Protein AF-A0A701ZF44-F1 (afdb_monomer)

pLDDT: mean 80.01, std 12.75, range [49.19, 95.56]

Secondary structure (DSSP, 8-state):
----PPPP-------EEEEESSSS-EEEEETTEEE---S----------HHHHHHHHHHHHHHHHHHHHHHHHHHHHHHHHHHHHHHHTT-

Radius of gyration: 25.64 Å; Cα contacts (8 Å, |Δi|>4): 35; chains: 1; bounding box: 60×33×74 Å

Sequence (91 aa):
MQRTEGVTARVGLRAISVSSVNRKNWRLRTNGSRCYPVGAGKMQEVRADSETAAAWLSARNDTEQERKGRFARRKRHEREQAKQTALLGMA

Mean predicted aligned error: 16.19 Å

Structure (mmCIF, N/CA/C/O backbone):
data_AF-A0A701ZF44-F1
#
_entry.id   AF-A0A701ZF44-F1
#
loop_
_atom_site.group_PDB
_atom_site.id
_atom_site.type_symbol
_atom_site.label_atom_id
_atom_site.label_alt_id
_atom_site.label_comp_id
_atom_site.label_asym_id
_atom_site.label_entity_id
_atom_site.label_seq_id
_atom_site.pdbx_PDB_ins_code
_atom_site.Cartn_x
_atom_site.Cartn_y
_atom_site.Cartn_z
_atom_site.occupancy
_atom_site.B_iso_or_equiv
_atom_site.auth_seq_id
_atom_site.auth_comp_id
_atom_site.auth_asym_id
_atom_site.auth_atom_id
_atom_site.pdbx_PDB_model_num
ATOM 1 N N . MET A 1 1 ? -7.800 -8.032 45.909 1.00 49.19 1 MET A N 1
ATOM 2 C CA . MET A 1 1 ? -7.621 -8.309 44.467 1.00 49.19 1 MET A CA 1
ATOM 3 C C . MET A 1 1 ? -8.217 -7.156 43.676 1.00 49.19 1 MET A C 1
ATOM 5 O O . MET A 1 1 ? -9.420 -6.950 43.768 1.00 49.19 1 MET A O 1
ATOM 9 N N . GLN A 1 2 ? -7.395 -6.363 42.983 1.00 57.75 2 GLN A N 1
ATOM 10 C CA . GLN A 1 2 ? -7.886 -5.314 42.083 1.00 57.75 2 GLN A CA 1
ATOM 11 C C . GLN A 1 2 ? -8.457 -5.983 40.829 1.00 57.75 2 GLN A C 1
ATOM 13 O O . GLN A 1 2 ? -7.759 -6.747 40.166 1.00 57.75 2 GLN A O 1
ATOM 18 N N . ARG A 1 3 ? -9.738 -5.746 40.540 1.00 60.94 3 ARG A N 1
ATOM 19 C CA . ARG A 1 3 ? -10.349 -6.143 39.269 1.00 60.94 3 ARG A CA 1
ATOM 20 C C . ARG A 1 3 ? -9.901 -5.126 38.227 1.00 60.94 3 ARG A C 1
ATOM 22 O O . ARG A 1 3 ? -10.218 -3.950 38.361 1.00 60.94 3 ARG A O 1
ATOM 29 N N . THR A 1 4 ? -9.145 -5.563 37.230 1.00 69.56 4 THR A N 1
ATOM 30 C CA . THR A 1 4 ? -8.873 -4.757 36.042 1.00 69.56 4 THR A CA 1
ATOM 31 C C . THR A 1 4 ? -10.187 -4.567 35.294 1.00 69.56 4 THR A C 1
ATOM 33 O O . THR A 1 4 ? -10.792 -5.530 34.823 1.00 69.56 4 THR A O 1
ATOM 36 N N . GLU A 1 5 ? -10.670 -3.329 35.233 1.00 72.94 5 GLU A N 1
ATOM 37 C CA . GLU A 1 5 ? -11.798 -2.974 34.378 1.00 72.94 5 GLU A CA 1
ATOM 38 C C . GLU A 1 5 ? -11.411 -3.286 32.927 1.00 72.94 5 GLU A C 1
ATOM 40 O O . GLU A 1 5 ? -10.401 -2.804 32.412 1.00 72.94 5 GLU A O 1
ATOM 45 N N . GLY A 1 6 ? -12.164 -4.179 32.286 1.00 75.94 6 GLY A N 1
ATOM 46 C CA . GLY A 1 6 ? -11.883 -4.591 30.917 1.00 75.94 6 GLY A CA 1
ATOM 47 C C . GLY A 1 6 ? -12.085 -3.426 29.951 1.00 75.94 6 GLY A C 1
ATOM 48 O O . GLY A 1 6 ? -13.162 -2.833 29.896 1.00 75.94 6 GLY A O 1
ATOM 49 N N . VAL A 1 7 ? -11.069 -3.114 29.147 1.00 85.00 7 VAL A N 1
ATOM 50 C CA . VAL A 1 7 ? -11.198 -2.131 28.066 1.00 85.00 7 VAL A CA 1
ATOM 51 C C . VAL A 1 7 ? -12.039 -2.743 26.947 1.00 85.00 7 VAL A C 1
ATOM 53 O O . VAL A 1 7 ? -11.669 -3.761 26.366 1.00 85.00 7 VAL A O 1
ATOM 56 N N . THR A 1 8 ? -13.166 -2.109 26.620 1.00 86.44 8 THR A N 1
ATOM 57 C CA . THR A 1 8 ? -14.014 -2.506 25.486 1.00 86.44 8 THR A CA 1
ATOM 58 C C . THR A 1 8 ? -13.778 -1.551 24.317 1.00 86.44 8 THR A C 1
ATOM 60 O O . THR A 1 8 ? -13.859 -0.336 24.486 1.00 86.44 8 THR A O 1
ATOM 63 N N . ALA A 1 9 ? -13.507 -2.081 23.121 1.00 87.88 9 ALA A N 1
ATOM 64 C CA . ALA A 1 9 ? -13.260 -1.285 21.918 1.00 87.88 9 ALA A CA 1
ATOM 65 C C . ALA A 1 9 ? -14.265 -1.612 20.805 1.00 87.88 9 ALA A C 1
ATOM 67 O O . ALA A 1 9 ? -14.643 -2.766 20.605 1.00 87.88 9 ALA A O 1
ATOM 68 N N . ARG A 1 10 ? -14.670 -0.591 20.038 1.00 92.31 10 ARG A N 1
ATOM 69 C CA . ARG A 1 10 ? -15.437 -0.776 18.797 1.00 92.31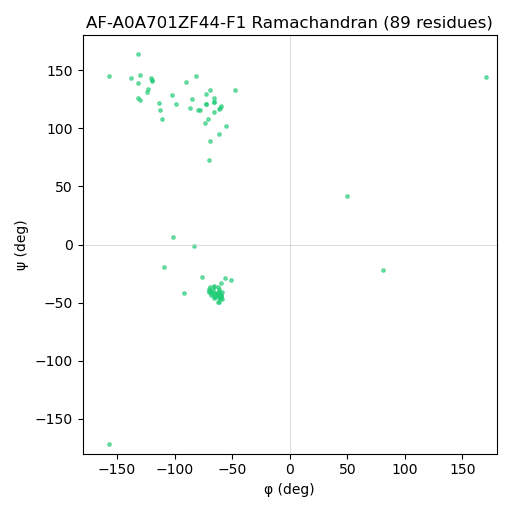 10 ARG A CA 1
ATOM 70 C C . ARG A 1 10 ? -14.464 -0.999 17.643 1.00 92.31 10 ARG A C 1
ATOM 72 O O . ARG A 1 10 ? -13.692 -0.102 17.314 1.00 92.31 10 ARG A O 1
ATOM 79 N N . VAL A 1 11 ? -14.522 -2.171 17.016 1.00 90.94 11 VAL A N 1
ATOM 80 C CA . VAL A 1 11 ? -13.643 -2.542 15.897 1.00 90.94 11 VAL A CA 1
ATOM 81 C C . VAL A 1 11 ? -14.469 -2.686 14.621 1.00 90.94 11 VAL A C 1
ATOM 83 O O . VAL A 1 11 ? -15.401 -3.480 14.564 1.00 90.94 11 VAL A O 1
ATOM 86 N N . GLY A 1 12 ? -14.125 -1.913 13.588 1.00 93.44 12 GLY A N 1
ATOM 87 C CA . GLY A 1 12 ? -14.706 -2.050 12.251 1.00 93.44 12 GLY A CA 1
ATOM 88 C C . GLY A 1 12 ? -13.789 -2.860 11.338 1.00 93.44 12 GLY A C 1
ATOM 89 O O . GLY A 1 12 ? -12.655 -2.449 11.096 1.00 93.44 12 GLY A O 1
ATOM 90 N N . LEU A 1 13 ? -14.277 -3.981 10.805 1.00 94.50 13 LEU A N 1
ATOM 91 C CA . LEU A 1 13 ? -13.506 -4.838 9.902 1.00 94.50 13 LEU A CA 1
ATOM 92 C C . LEU A 1 13 ? -13.497 -4.258 8.483 1.00 94.50 13 LEU A C 1
ATOM 94 O O . LEU A 1 13 ? -14.535 -4.153 7.833 1.00 94.50 13 LEU A O 1
ATOM 98 N N . ARG A 1 14 ? -12.314 -3.871 7.998 1.00 94.69 14 ARG A N 1
ATOM 99 C CA . ARG A 1 14 ? -12.094 -3.430 6.614 1.00 94.69 14 ARG A CA 1
ATOM 100 C C . ARG A 1 14 ? -10.633 -3.6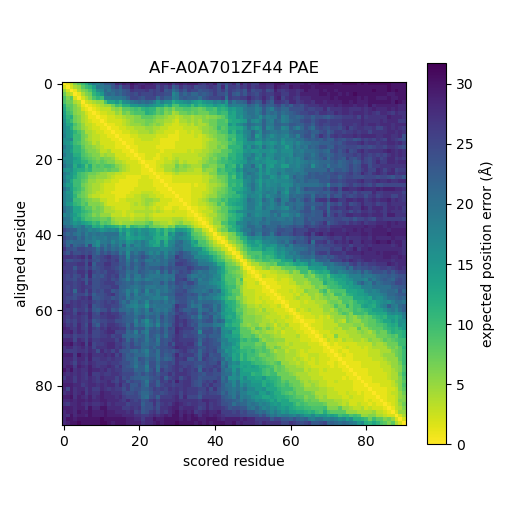03 6.216 1.00 94.69 14 ARG A C 1
ATOM 102 O O . ARG A 1 14 ? -9.742 -3.365 7.026 1.00 94.69 14 ARG A O 1
ATOM 109 N N . ALA A 1 15 ? -10.385 -3.941 4.954 1.00 94.50 15 ALA A N 1
ATOM 110 C CA . ALA A 1 15 ? -9.039 -3.905 4.395 1.00 94.50 15 ALA A CA 1
ATOM 111 C C . ALA A 1 15 ? -8.731 -2.482 3.915 1.00 94.50 15 ALA A C 1
ATOM 113 O O . ALA A 1 15 ? -9.472 -1.920 3.106 1.00 94.50 15 ALA A O 1
ATOM 114 N N . ILE A 1 16 ? -7.637 -1.894 4.393 1.00 94.88 16 ILE A N 1
ATOM 115 C CA . ILE A 1 16 ? -7.167 -0.573 3.964 1.00 94.88 16 ILE A CA 1
ATOM 116 C C . ILE A 1 16 ? -5.742 -0.732 3.464 1.00 94.88 16 ILE A C 1
ATOM 118 O O . ILE A 1 16 ? -4.910 -1.317 4.152 1.00 94.88 16 ILE A O 1
ATOM 122 N N . SER A 1 17 ? -5.446 -0.196 2.284 1.00 94.00 17 SER A N 1
ATOM 123 C CA . SER A 1 17 ? -4.074 -0.145 1.790 1.00 94.00 17 SER A CA 1
ATOM 124 C C . SER A 1 17 ? -3.753 1.194 1.147 1.00 94.00 17 SER A C 1
ATOM 126 O O . SER A 1 17 ? -4.586 1.823 0.491 1.00 94.00 17 SER A O 1
ATOM 128 N N . VAL A 1 18 ? -2.514 1.632 1.353 1.00 93.81 18 VAL A N 1
ATOM 129 C CA . VAL A 1 18 ? -1.944 2.840 0.759 1.00 93.81 18 VAL A CA 1
ATOM 130 C C . VAL A 1 18 ? -0.692 2.432 0.003 1.00 93.81 18 VAL A C 1
ATOM 132 O O . VAL A 1 18 ? 0.130 1.674 0.507 1.00 93.81 18 VAL A O 1
ATOM 135 N N . SER A 1 19 ? -0.550 2.925 -1.222 1.00 91.00 19 SER A N 1
ATOM 136 C CA . SER A 1 19 ? 0.624 2.668 -2.060 1.00 91.00 19 SER A CA 1
ATOM 137 C C . SER A 1 19 ? 1.141 3.972 -2.651 1.00 91.00 19 SER A C 1
ATOM 139 O O . SER A 1 19 ? 0.353 4.818 -3.079 1.00 91.00 19 SER A O 1
ATOM 141 N N . SER A 1 20 ? 2.463 4.145 -2.681 1.00 92.50 20 SER A N 1
ATOM 142 C CA . SER A 1 20 ? 3.077 5.219 -3.463 1.00 92.50 20 SER A CA 1
ATOM 143 C C . SER A 1 20 ? 2.979 4.857 -4.940 1.00 92.50 20 SER A C 1
ATOM 145 O O . SER A 1 20 ? 3.328 3.751 -5.343 1.00 92.50 20 SER A O 1
ATOM 147 N N . VAL A 1 21 ? 2.476 5.791 -5.742 1.00 91.38 21 VAL A N 1
ATOM 148 C CA . VAL A 1 21 ? 2.463 5.669 -7.203 1.00 91.38 21 VAL A CA 1
ATOM 149 C C . VAL A 1 21 ? 3.729 6.307 -7.770 1.00 91.38 21 VAL A C 1
ATOM 151 O O . VAL A 1 21 ? 4.348 5.766 -8.679 1.00 91.38 21 VAL A O 1
ATOM 154 N N . ASN A 1 22 ? 4.126 7.460 -7.226 1.00 93.25 22 ASN A N 1
ATOM 155 C CA . ASN A 1 22 ? 5.394 8.125 -7.510 1.00 93.25 22 ASN A CA 1
ATOM 156 C C . ASN A 1 22 ? 5.769 9.064 -6.341 1.00 93.25 22 ASN A C 1
ATOM 158 O O . ASN A 1 22 ? 5.100 9.081 -5.309 1.00 93.25 22 ASN A O 1
ATOM 162 N N . ARG A 1 23 ? 6.819 9.883 -6.510 1.00 86.19 23 ARG A N 1
ATOM 163 C CA . ARG A 1 23 ? 7.303 10.817 -5.471 1.00 86.19 23 ARG A CA 1
ATOM 164 C C . ARG A 1 23 ? 6.250 11.802 -4.947 1.00 86.19 23 ARG A C 1
ATOM 166 O O . ARG A 1 23 ? 6.378 12.245 -3.814 1.00 86.19 23 ARG A O 1
ATOM 173 N N . LYS A 1 24 ? 5.265 12.175 -5.766 1.00 90.56 24 LYS A N 1
ATOM 174 C CA . LYS A 1 24 ? 4.233 13.174 -5.441 1.00 90.56 24 LYS A CA 1
ATOM 175 C C . LYS A 1 24 ? 2.846 12.560 -5.237 1.00 90.56 24 LYS A C 1
ATOM 177 O O . LYS A 1 24 ? 1.996 13.180 -4.614 1.00 90.56 24 LYS A O 1
ATOM 182 N N . ASN A 1 25 ? 2.624 11.348 -5.744 1.00 88.19 25 ASN A N 1
ATOM 183 C CA . ASN A 1 25 ? 1.309 10.727 -5.815 1.00 88.19 25 ASN A CA 1
ATOM 184 C C . ASN A 1 25 ? 1.255 9.419 -5.031 1.00 88.19 25 ASN A C 1
ATOM 186 O O . ASN A 1 25 ? 2.150 8.572 -5.100 1.00 88.19 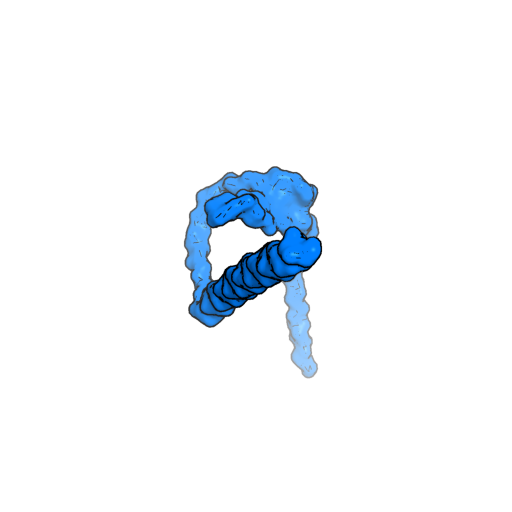25 ASN A O 1
ATOM 190 N N . TRP A 1 26 ? 0.125 9.214 -4.372 1.00 93.25 26 TRP A N 1
ATOM 191 C CA . TRP A 1 26 ? -0.210 8.001 -3.644 1.00 93.25 26 TRP A CA 1
ATOM 192 C C . TRP A 1 26 ? -1.621 7.538 -4.024 1.00 93.25 26 TRP A C 1
ATOM 194 O O . TRP A 1 26 ? -2.392 8.265 -4.653 1.00 93.25 26 TRP A O 1
ATOM 204 N N . ARG A 1 27 ? -1.946 6.287 -3.697 1.00 94.06 27 ARG A N 1
ATOM 205 C CA . ARG A 1 27 ? -3.24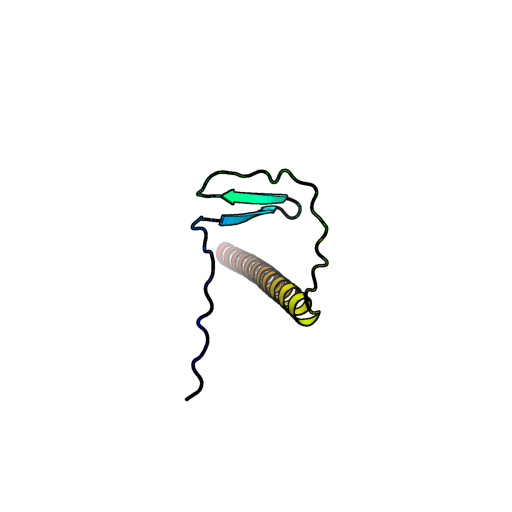3 5.666 -3.977 1.00 94.06 27 ARG A CA 1
ATOM 206 C C . ARG A 1 27 ? -3.775 4.988 -2.722 1.00 94.06 27 ARG A C 1
ATOM 208 O O . ARG A 1 27 ? -3.098 4.121 -2.171 1.00 94.06 27 ARG A O 1
ATOM 215 N N . LEU A 1 28 ? -5.001 5.347 -2.341 1.00 94.12 28 LEU A N 1
ATOM 216 C CA . LEU A 1 28 ? -5.789 4.677 -1.307 1.00 94.12 28 LEU A CA 1
ATOM 217 C C . LEU A 1 28 ? -6.645 3.570 -1.915 1.00 94.12 28 LEU A C 1
ATOM 219 O O . LEU A 1 28 ? -7.258 3.754 -2.975 1.00 94.12 28 LEU A O 1
ATOM 223 N N . ARG A 1 29 ? -6.741 2.445 -1.213 1.00 95.06 29 ARG A N 1
ATOM 224 C CA . ARG A 1 29 ? -7.747 1.422 -1.470 1.00 95.06 29 ARG A CA 1
ATOM 225 C C . ARG A 1 29 ? -8.466 1.030 -0.188 1.00 95.06 29 ARG A C 1
ATOM 227 O O . ARG A 1 29 ? -7.862 0.963 0.882 1.00 95.06 29 ARG A O 1
ATOM 234 N N . THR A 1 30 ? -9.746 0.720 -0.329 1.00 94.81 30 THR A N 1
ATOM 235 C CA . THR A 1 30 ? -10.592 0.178 0.735 1.00 94.81 30 THR A CA 1
ATOM 236 C C . THR A 1 30 ? -11.299 -1.050 0.186 1.00 94.81 30 THR A C 1
ATOM 238 O O . THR A 1 30 ? -11.915 -0.978 -0.875 1.00 94.81 30 THR A O 1
ATOM 241 N N . ASN A 1 31 ? -11.150 -2.191 0.860 1.00 95.56 31 ASN A N 1
ATOM 242 C CA . ASN A 1 31 ? -11.669 -3.489 0.415 1.00 95.56 31 ASN A CA 1
ATOM 243 C C . ASN A 1 31 ? -11.294 -3.801 -1.050 1.00 95.56 31 ASN A C 1
ATOM 245 O O . ASN A 1 31 ? -12.119 -4.223 -1.850 1.00 95.56 31 ASN A O 1
ATOM 249 N N . GLY A 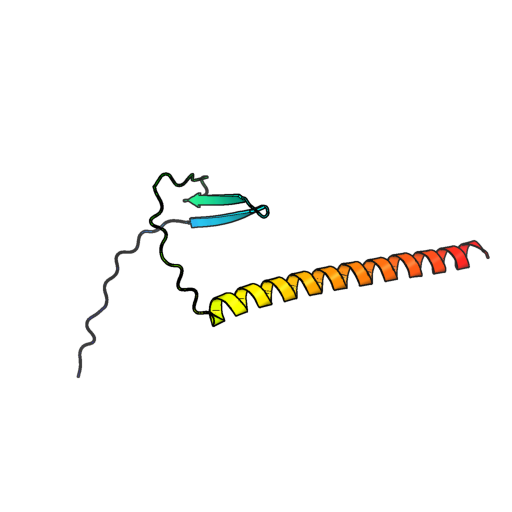1 32 ? -10.045 -3.503 -1.429 1.00 93.88 32 GLY A N 1
ATOM 250 C CA . GLY A 1 32 ? -9.513 -3.711 -2.784 1.00 93.88 32 GLY A CA 1
ATOM 251 C C . GLY A 1 32 ? -9.866 -2.623 -3.811 1.00 93.88 32 GLY A C 1
ATOM 252 O O . GLY A 1 32 ? -9.104 -2.424 -4.766 1.00 93.88 32 GLY A O 1
ATOM 253 N N . SER A 1 33 ? -10.938 -1.861 -3.580 1.00 93.06 33 SER A N 1
ATOM 254 C CA . SER A 1 33 ? -11.425 -0.802 -4.472 1.00 93.06 33 SER A CA 1
ATOM 255 C C . SER A 1 33 ? -10.663 0.505 -4.294 1.00 93.06 33 SER A C 1
ATOM 257 O O . SER A 1 33 ? -10.249 0.850 -3.188 1.00 93.06 33 SER A O 1
ATOM 259 N N . ARG A 1 34 ? -10.464 1.253 -5.386 1.00 92.44 34 ARG A N 1
ATOM 260 C CA . ARG A 1 34 ? -9.802 2.565 -5.342 1.00 92.44 34 ARG A CA 1
ATOM 261 C C . ARG A 1 34 ? -10.700 3.578 -4.630 1.00 92.44 34 ARG A C 1
ATOM 263 O O . ARG A 1 34 ? -11.875 3.681 -4.953 1.00 92.44 34 ARG A O 1
ATOM 270 N N . CYS A 1 35 ? -10.119 4.341 -3.710 1.00 91.12 35 CYS A N 1
ATOM 271 C CA . CYS A 1 35 ? -10.810 5.381 -2.954 1.00 91.12 35 CYS A CA 1
ATOM 272 C C . CYS A 1 35 ? -10.160 6.747 -3.220 1.00 91.12 35 CYS A C 1
ATOM 274 O O . CYS A 1 35 ? -8.933 6.844 -3.314 1.00 91.12 35 CYS A O 1
ATOM 276 N N . TYR A 1 36 ? -10.983 7.789 -3.344 1.00 89.06 36 TYR A N 1
ATOM 277 C CA . TYR A 1 36 ? -10.545 9.182 -3.373 1.00 89.06 36 TYR A CA 1
ATOM 278 C C . TYR A 1 36 ? -11.068 9.855 -2.105 1.00 89.06 36 TYR A C 1
ATOM 280 O O . TYR A 1 36 ? -12.284 9.914 -1.926 1.00 89.06 36 TYR A O 1
ATOM 288 N N . PRO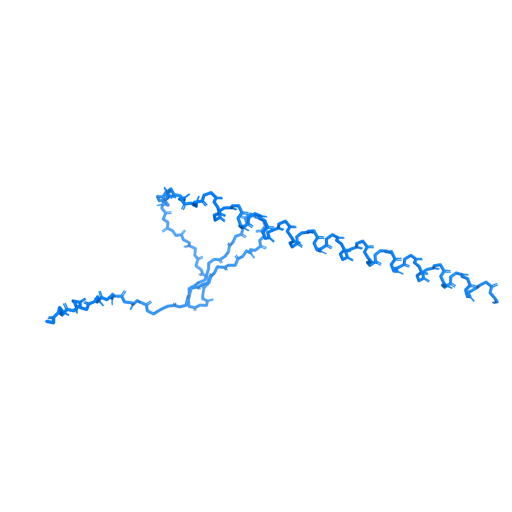 A 1 37 ? -10.190 10.310 -1.199 1.00 83.62 37 PRO A N 1
ATOM 289 C CA . PRO A 1 37 ? -10.639 10.973 0.014 1.00 83.62 37 PRO A CA 1
ATOM 290 C C . PRO A 1 37 ? -11.324 12.291 -0.358 1.00 83.62 37 PRO A C 1
ATOM 292 O O . PRO A 1 37 ? -10.723 13.147 -1.003 1.00 83.62 37 PRO A O 1
ATOM 295 N N . VAL A 1 38 ? -12.581 12.444 0.051 1.00 82.00 38 VAL A N 1
ATOM 296 C CA . VAL A 1 38 ? -13.343 13.687 -0.097 1.00 82.00 38 VAL A CA 1
ATOM 297 C C . VAL A 1 38 ? -13.540 14.252 1.303 1.00 82.00 38 VAL A C 1
ATOM 299 O O . VAL A 1 38 ? -14.257 13.679 2.117 1.00 82.00 38 VAL A O 1
ATOM 302 N N . GLY A 1 39 ? -12.832 15.333 1.611 1.00 79.19 39 GLY A N 1
ATOM 303 C CA . GLY A 1 39 ? -12.901 16.000 2.906 1.00 79.19 39 GLY A CA 1
ATOM 304 C C . GLY A 1 39 ? -11.812 17.055 3.046 1.00 79.19 39 GLY A C 1
ATOM 305 O O . GLY A 1 39 ? -10.695 16.871 2.561 1.00 79.19 39 GLY A O 1
ATOM 306 N N . ALA A 1 40 ? -12.129 18.162 3.717 1.00 74.75 40 ALA A N 1
ATOM 307 C CA . ALA A 1 40 ? -11.115 19.106 4.159 1.00 74.75 40 ALA A CA 1
ATOM 308 C C . ALA A 1 40 ? -10.333 18.439 5.295 1.00 74.75 40 ALA A C 1
ATOM 310 O O . ALA A 1 40 ? -10.864 18.222 6.386 1.00 74.75 40 ALA A O 1
ATOM 311 N N . GLY A 1 41 ? -9.086 18.050 5.033 1.00 67.62 41 GLY A N 1
ATOM 312 C CA . GLY A 1 41 ? -8.219 17.555 6.091 1.00 67.62 41 GLY A CA 1
ATOM 313 C C . GLY A 1 41 ? -8.034 18.658 7.129 1.00 67.62 41 GLY A C 1
ATOM 314 O O . GLY A 1 41 ? -7.463 19.700 6.816 1.00 67.62 41 GLY A O 1
ATOM 315 N N . LYS A 1 42 ? -8.473 18.439 8.374 1.00 67.94 42 LYS A N 1
ATOM 316 C CA . LYS A 1 42 ? -7.820 19.124 9.491 1.00 67.94 42 LYS A CA 1
ATOM 317 C C . LYS A 1 42 ? -6.382 18.633 9.460 1.00 67.94 42 LYS A C 1
ATOM 319 O O . LYS A 1 42 ? -6.154 17.430 9.579 1.00 67.94 42 LYS A O 1
ATOM 324 N N . MET A 1 43 ? -5.442 19.543 9.225 1.00 59.62 43 MET A N 1
ATOM 325 C CA . MET A 1 43 ? -4.021 19.243 9.313 1.00 59.62 43 MET A CA 1
ATOM 326 C C . MET A 1 43 ? -3.763 18.827 10.760 1.00 59.62 43 MET A C 1
ATOM 328 O O . MET A 1 43 ? -3.684 19.661 11.656 1.00 59.62 43 MET A O 1
ATOM 332 N N . GLN A 1 44 ? -3.779 17.519 11.007 1.00 53.44 44 GLN A N 1
ATOM 333 C CA . GLN A 1 44 ? -3.393 16.983 12.295 1.00 53.44 44 GLN A CA 1
ATOM 334 C C . GLN A 1 44 ? -1.910 17.308 12.416 1.00 53.44 44 GLN A C 1
ATOM 336 O O . GLN A 1 44 ? -1.144 16.983 11.507 1.00 53.44 44 GLN A O 1
ATOM 341 N N . GLU A 1 45 ? -1.532 18.030 13.470 1.00 53.44 45 GLU A N 1
ATOM 342 C CA . GLU A 1 45 ? -0.133 18.270 13.795 1.00 53.44 45 GLU A CA 1
ATOM 343 C C . GLU A 1 45 ? 0.512 16.888 13.904 1.00 53.44 45 GLU A C 1
ATOM 345 O O . GLU A 1 45 ? 0.251 16.135 14.845 1.00 53.44 45 GLU A O 1
ATOM 350 N N . VAL A 1 46 ? 1.247 16.491 12.863 1.00 56.38 46 VAL A N 1
ATOM 351 C CA . VAL A 1 46 ? 1.991 15.241 12.863 1.00 56.38 46 VAL A CA 1
ATOM 352 C C . VAL A 1 46 ? 3.106 15.465 13.869 1.00 56.38 46 VAL A C 1
ATOM 354 O O . VAL A 1 46 ? 4.183 15.936 13.515 1.00 56.38 46 VAL A O 1
ATOM 357 N N . ARG A 1 47 ? 2.836 15.162 15.140 1.00 50.91 47 ARG A N 1
ATOM 358 C CA . ARG A 1 47 ? 3.872 14.943 16.145 1.00 50.91 47 ARG A CA 1
ATOM 359 C C . ARG A 1 47 ? 4.554 13.632 15.788 1.00 50.91 47 ARG A C 1
ATOM 361 O O . ARG A 1 47 ? 4.289 12.585 16.362 1.00 50.91 47 ARG A O 1
ATOM 368 N N . ALA A 1 48 ? 5.352 13.672 14.729 1.00 55.84 48 ALA A N 1
ATOM 369 C CA . ALA A 1 48 ? 6.434 12.730 14.607 1.00 55.84 48 ALA A CA 1
ATOM 370 C C . ALA A 1 48 ? 7.466 13.220 15.612 1.00 55.84 48 ALA A C 1
ATOM 372 O O . ALA A 1 48 ? 8.115 14.240 15.377 1.00 55.84 48 ALA A O 1
ATOM 373 N N . ASP A 1 49 ? 7.566 12.531 16.745 1.00 59.53 49 ASP A N 1
ATOM 374 C CA . ASP A 1 49 ? 8.683 12.720 17.659 1.00 59.53 49 ASP A CA 1
ATOM 375 C C . ASP A 1 49 ? 9.961 12.680 16.814 1.00 59.53 49 ASP A C 1
ATOM 377 O O . ASP A 1 49 ? 10.093 11.835 15.919 1.00 59.53 49 ASP A O 1
ATOM 381 N N . SER A 1 50 ? 10.861 13.639 17.018 1.00 61.94 50 SER A N 1
ATOM 382 C CA . SER A 1 50 ? 12.004 13.901 16.133 1.00 61.94 50 SER A CA 1
ATOM 383 C C . SER A 1 50 ? 12.831 12.645 15.835 1.00 61.94 50 SER A C 1
ATOM 385 O O . SER A 1 50 ? 13.361 12.490 14.737 1.00 61.94 50 SER A O 1
ATOM 387 N N . GLU A 1 51 ? 12.880 11.712 16.786 1.00 65.81 51 GLU A N 1
ATOM 388 C CA . GLU A 1 51 ? 13.514 10.398 16.656 1.00 65.81 51 GLU A CA 1
ATOM 389 C C . GLU A 1 51 ? 12.813 9.491 15.639 1.00 65.81 51 GLU A C 1
ATOM 391 O O . GLU A 1 51 ? 13.468 8.861 14.810 1.00 65.81 51 GLU A O 1
ATOM 396 N N . THR A 1 52 ? 11.479 9.472 15.633 1.00 67.62 52 THR A N 1
ATOM 397 C CA . THR A 1 52 ? 10.691 8.721 14.648 1.00 67.62 52 THR A CA 1
ATOM 398 C C . THR A 1 52 ? 10.897 9.312 13.255 1.00 67.62 52 THR A C 1
ATOM 400 O O . THR A 1 52 ? 11.119 8.575 12.298 1.00 67.62 52 THR A O 1
ATOM 403 N N . ALA A 1 53 ? 10.915 10.640 13.122 1.00 67.69 53 ALA A N 1
ATOM 404 C CA . ALA A 1 53 ? 11.218 11.281 11.843 1.00 67.69 53 ALA A CA 1
ATOM 405 C C . ALA A 1 53 ? 12.652 10.970 11.364 1.00 67.69 53 ALA A C 1
ATOM 407 O O . ALA A 1 53 ? 12.855 10.637 10.192 1.00 67.69 53 ALA A O 1
ATOM 408 N N . ALA A 1 54 ? 13.635 11.014 12.268 1.00 69.75 54 ALA A N 1
ATOM 409 C CA . ALA A 1 54 ? 15.028 10.696 11.970 1.00 69.75 54 ALA A CA 1
ATOM 410 C C . ALA A 1 54 ? 15.209 9.233 11.541 1.00 69.75 54 ALA A C 1
ATOM 412 O O . ALA A 1 54 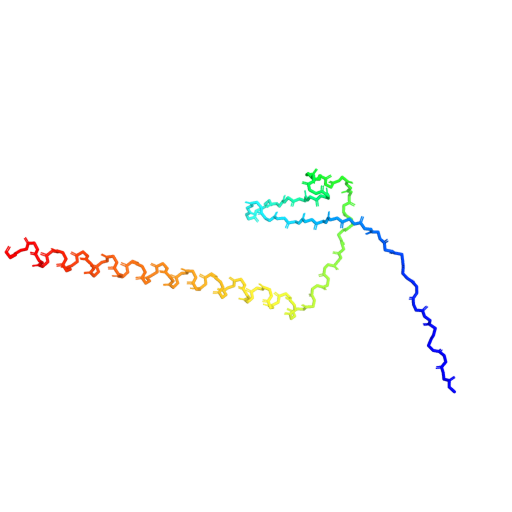? 15.879 8.974 10.543 1.00 69.75 54 ALA A O 1
ATOM 413 N N . ALA A 1 55 ? 14.553 8.282 12.212 1.00 71.44 55 ALA A N 1
ATOM 414 C CA . ALA A 1 55 ? 14.609 6.865 11.856 1.00 71.44 55 ALA A CA 1
ATOM 415 C C . ALA A 1 55 ? 14.064 6.601 10.441 1.00 71.44 55 ALA A C 1
ATOM 417 O O . ALA A 1 55 ? 14.658 5.851 9.663 1.00 71.44 55 ALA A O 1
ATOM 418 N N . TRP A 1 56 ? 12.967 7.266 10.065 1.00 73.88 56 TRP A N 1
ATOM 419 C CA . TRP A 1 56 ? 12.367 7.126 8.735 1.00 73.88 56 TRP A CA 1
ATOM 420 C C . TRP A 1 56 ? 13.243 7.735 7.633 1.00 73.88 56 TRP A C 1
ATOM 422 O O . TRP A 1 56 ? 13.320 7.195 6.525 1.00 73.88 56 TRP A O 1
ATOM 432 N N . LEU A 1 57 ? 13.917 8.848 7.929 1.00 71.88 57 LEU A N 1
ATOM 433 C CA . LEU A 1 57 ? 14.881 9.468 7.020 1.00 71.88 57 LEU A CA 1
ATOM 434 C C . LEU A 1 57 ? 16.155 8.624 6.890 1.00 71.88 57 LEU A C 1
ATOM 436 O O . LEU A 1 57 ? 16.644 8.443 5.775 1.00 71.88 57 LEU A O 1
ATOM 440 N N . SER A 1 58 ? 16.641 8.046 7.991 1.00 73.81 58 SER A N 1
ATOM 441 C CA . SER A 1 58 ? 17.813 7.165 7.998 1.00 73.81 58 SER A CA 1
ATOM 442 C C . SER A 1 58 ? 17.574 5.913 7.153 1.00 73.81 58 SER A C 1
ATOM 444 O O . SER A 1 58 ? 18.330 5.651 6.222 1.00 73.81 58 SER A O 1
ATOM 446 N N . ALA A 1 59 ? 16.448 5.220 7.356 1.00 74.06 59 ALA A N 1
ATOM 447 C CA . ALA A 1 59 ? 16.093 4.034 6.572 1.00 74.06 59 ALA A CA 1
ATOM 448 C C . ALA A 1 59 ? 15.959 4.327 5.059 1.00 74.06 59 ALA A C 1
ATOM 450 O O . ALA A 1 59 ? 16.283 3.493 4.205 1.00 74.06 59 ALA A O 1
ATOM 451 N N . ARG A 1 60 ? 15.505 5.534 4.691 1.00 72.62 60 ARG A N 1
ATOM 452 C CA . ARG A 1 60 ? 15.488 5.981 3.287 1.00 72.62 60 ARG A CA 1
ATOM 453 C C . ARG A 1 60 ? 16.888 6.213 2.724 1.00 72.62 60 ARG A C 1
ATOM 455 O O . ARG A 1 60 ? 17.133 5.861 1.572 1.00 72.62 60 ARG A O 1
ATOM 462 N N . ASN A 1 61 ? 17.792 6.786 3.509 1.00 76.25 61 ASN A N 1
ATOM 463 C CA . ASN A 1 61 ? 19.167 7.010 3.075 1.00 76.25 61 ASN A CA 1
ATOM 464 C C . ASN A 1 61 ? 19.928 5.690 2.910 1.00 76.25 61 ASN A C 1
ATOM 466 O O . ASN A 1 61 ? 20.593 5.513 1.889 1.00 76.25 61 ASN A O 1
ATOM 470 N N . ASP A 1 62 ? 19.757 4.739 3.830 1.00 78.31 62 ASP A N 1
ATOM 471 C CA . ASP A 1 62 ? 20.404 3.423 3.762 1.00 78.31 62 ASP A CA 1
ATOM 472 C C . ASP A 1 62 ? 20.010 2.672 2.483 1.00 78.31 62 ASP A C 1
ATOM 474 O O . ASP A 1 62 ? 20.860 2.175 1.738 1.00 78.31 62 ASP A O 1
ATOM 478 N N . THR A 1 63 ? 18.713 2.666 2.161 1.00 75.62 63 THR A N 1
ATOM 479 C CA . THR A 1 63 ? 18.198 2.032 0.937 1.00 75.62 63 THR A CA 1
ATOM 480 C C . THR A 1 63 ? 18.685 2.727 -0.341 1.00 75.62 63 THR A C 1
ATOM 482 O O . THR A 1 63 ? 18.971 2.062 -1.346 1.00 75.62 63 THR A O 1
ATOM 485 N N . GLU A 1 64 ? 18.837 4.055 -0.332 1.00 79.88 64 GLU A N 1
ATOM 486 C CA . GLU A 1 64 ? 19.402 4.798 -1.462 1.00 79.88 64 GLU A CA 1
ATOM 487 C C . GLU A 1 64 ? 20.910 4.541 -1.630 1.00 79.88 64 GLU A C 1
ATOM 489 O O . GLU A 1 64 ? 21.387 4.356 -2.758 1.00 79.88 64 GLU A O 1
ATOM 494 N N . GLN A 1 65 ? 21.659 4.479 -0.530 1.00 75.12 65 GLN A N 1
ATOM 495 C CA . GLN A 1 65 ? 23.093 4.202 -0.529 1.00 75.12 65 GLN A CA 1
ATOM 496 C C . GLN A 1 65 ? 23.386 2.777 -1.007 1.00 75.12 65 GLN A C 1
ATOM 498 O O . GLN A 1 65 ? 24.241 2.579 -1.875 1.00 75.12 65 GLN A O 1
ATOM 503 N N . GLU A 1 66 ? 22.623 1.790 -0.537 1.00 84.00 66 GLU A N 1
ATOM 504 C CA . GLU A 1 66 ? 22.735 0.402 -0.984 1.00 84.00 66 GLU A CA 1
ATOM 505 C C . GLU A 1 66 ? 22.438 0.275 -2.489 1.00 84.00 66 GLU A C 1
ATOM 507 O O . GLU A 1 66 ? 23.155 -0.399 -3.238 1.00 84.00 66 GLU A O 1
ATOM 512 N N . ARG A 1 67 ? 21.418 0.994 -2.978 1.00 82.69 67 ARG A N 1
ATOM 513 C CA . ARG A 1 67 ? 21.111 1.070 -4.411 1.00 82.69 67 ARG A CA 1
ATOM 514 C C . ARG A 1 67 ? 22.272 1.679 -5.204 1.00 82.69 67 ARG A C 1
ATOM 516 O O . ARG A 1 67 ? 22.673 1.090 -6.208 1.00 82.69 67 ARG A O 1
ATOM 523 N N . LYS A 1 68 ? 22.829 2.820 -4.783 1.00 86.31 68 LYS A N 1
ATOM 524 C CA . LYS A 1 68 ? 23.981 3.456 -5.457 1.00 86.31 68 LYS A CA 1
ATOM 525 C C . LYS A 1 68 ? 25.201 2.529 -5.478 1.00 86.31 68 LYS A C 1
ATOM 527 O O . LYS A 1 68 ? 25.825 2.371 -6.528 1.00 86.31 68 LYS A O 1
ATOM 532 N N . GLY A 1 69 ? 25.479 1.843 -4.368 1.00 84.56 69 GLY A N 1
ATOM 533 C CA . GLY A 1 69 ? 26.544 0.844 -4.271 1.00 84.56 69 GLY A CA 1
ATOM 534 C C . GLY A 1 69 ? 26.358 -0.320 -5.249 1.00 84.56 69 GLY A C 1
ATOM 535 O O . GLY A 1 69 ? 27.298 -0.690 -5.956 1.00 84.56 69 GLY A O 1
ATOM 536 N N . ARG A 1 70 ? 25.134 -0.853 -5.371 1.00 86.00 70 ARG A N 1
ATOM 537 C CA . ARG A 1 70 ? 24.806 -1.895 -6.362 1.00 86.00 70 ARG A CA 1
ATOM 538 C C . ARG A 1 70 ? 25.044 -1.431 -7.801 1.00 86.00 70 ARG A C 1
ATOM 540 O O . ARG A 1 70 ? 25.652 -2.165 -8.579 1.00 86.00 70 ARG A O 1
ATOM 547 N N . PHE A 1 71 ? 24.631 -0.212 -8.152 1.00 81.81 71 PHE A N 1
ATOM 548 C CA . PHE A 1 71 ? 24.876 0.345 -9.489 1.00 81.81 71 PHE A CA 1
ATOM 549 C C . PHE A 1 71 ? 26.373 0.495 -9.797 1.00 81.81 71 PHE A C 1
ATOM 551 O O . PHE A 1 71 ? 26.811 0.120 -10.886 1.00 81.81 71 PHE A O 1
ATOM 558 N N . ALA A 1 72 ? 27.167 0.980 -8.839 1.00 85.62 72 ALA A N 1
ATOM 559 C CA . ALA A 1 72 ? 28.613 1.118 -9.003 1.00 85.62 72 ALA A CA 1
ATOM 560 C C . ALA A 1 72 ? 29.307 -0.243 -9.203 1.00 85.62 72 ALA A C 1
ATOM 562 O O . ALA A 1 72 ? 30.133 -0.389 -10.107 1.00 85.62 72 ALA A O 1
ATOM 563 N N . ARG A 1 73 ? 28.929 -1.263 -8.417 1.00 88.94 73 ARG A N 1
ATOM 564 C CA . ARG A 1 73 ? 29.458 -2.634 -8.553 1.00 88.94 73 ARG A CA 1
ATOM 565 C C . ARG A 1 73 ? 29.139 -3.233 -9.920 1.00 88.94 73 ARG A C 1
ATOM 567 O O . ARG A 1 73 ? 30.037 -3.758 -10.572 1.00 88.94 73 ARG A O 1
ATOM 574 N N . ARG A 1 74 ? 27.894 -3.086 -10.383 1.00 87.75 74 ARG A N 1
ATOM 575 C CA . ARG A 1 74 ? 27.476 -3.549 -11.713 1.00 87.75 74 ARG A CA 1
ATOM 576 C C . ARG A 1 74 ? 28.293 -2.888 -12.823 1.00 87.75 74 ARG A C 1
ATOM 578 O O . ARG A 1 74 ? 28.819 -3.584 -13.684 1.00 87.75 74 ARG A O 1
ATOM 585 N N . LYS A 1 75 ? 28.470 -1.564 -12.770 1.00 87.69 75 LYS A N 1
ATOM 586 C CA . LYS A 1 75 ? 29.277 -0.835 -13.762 1.00 87.69 75 LYS A CA 1
ATOM 587 C C . LYS A 1 75 ? 30.740 -1.267 -13.779 1.00 87.69 75 LYS A C 1
ATOM 589 O O . LYS A 1 75 ? 31.339 -1.320 -14.850 1.00 87.69 75 LYS A O 1
ATOM 594 N N . ARG A 1 76 ? 31.319 -1.577 -12.616 1.00 88.69 76 ARG A N 1
ATOM 595 C CA . ARG A 1 76 ? 32.681 -2.117 -12.534 1.00 88.69 76 ARG A CA 1
ATOM 596 C C . ARG A 1 76 ? 32.766 -3.500 -13.177 1.00 88.69 76 ARG A C 1
ATOM 598 O O . ARG A 1 76 ? 33.664 -3.722 -13.976 1.00 88.69 76 ARG A O 1
ATOM 605 N N . HIS A 1 77 ? 31.814 -4.382 -12.881 1.00 89.12 77 HIS A N 1
ATOM 606 C CA . HIS A 1 77 ? 31.767 -5.722 -13.463 1.00 89.12 77 HIS A CA 1
ATOM 607 C C . HIS A 1 77 ? 31.630 -5.686 -14.993 1.00 89.12 77 HIS A C 1
ATOM 609 O O . HIS A 1 77 ? 32.376 -6.365 -15.685 1.00 89.12 77 HIS A O 1
ATOM 615 N N . GLU A 1 78 ? 30.744 -4.840 -15.532 1.00 88.25 78 GLU A N 1
ATOM 616 C CA . GLU A 1 78 ? 30.584 -4.647 -16.985 1.00 88.25 78 GLU A CA 1
ATOM 617 C C . GLU A 1 78 ? 31.893 -4.180 -17.652 1.00 88.25 78 GLU A C 1
ATOM 619 O O . GLU A 1 78 ? 32.251 -4.658 -18.726 1.00 88.25 78 GLU A O 1
ATOM 624 N N . ARG A 1 79 ? 32.640 -3.270 -17.010 1.00 86.75 79 ARG A N 1
ATOM 625 C CA . ARG A 1 79 ? 33.934 -2.789 -17.525 1.00 86.75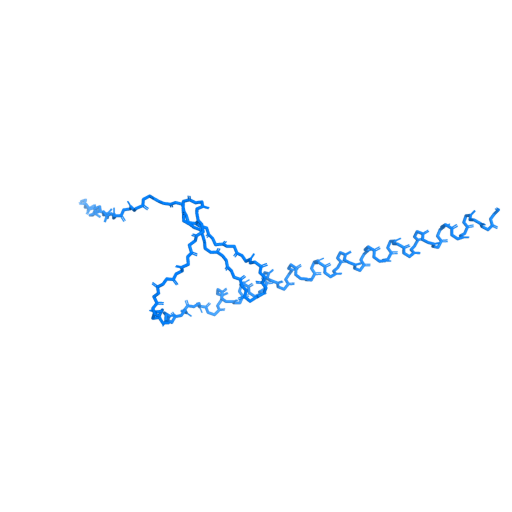 79 ARG A CA 1
ATOM 626 C C . ARG A 1 79 ? 35.018 -3.862 -17.493 1.00 86.75 79 ARG A C 1
ATOM 628 O O . ARG A 1 79 ? 35.772 -3.969 -18.452 1.00 86.75 79 ARG A O 1
ATOM 635 N N . GLU A 1 80 ? 35.120 -4.623 -16.408 1.00 87.94 80 GLU A N 1
ATOM 636 C CA . GLU A 1 80 ? 36.104 -5.708 -16.304 1.00 87.94 80 GLU A CA 1
ATOM 637 C C . GLU A 1 80 ? 35.798 -6.834 -17.296 1.00 87.94 80 GLU A C 1
ATOM 639 O O . GLU A 1 80 ? 36.705 -7.315 -17.969 1.00 87.94 80 GLU A O 1
ATOM 644 N N . GLN A 1 81 ? 34.521 -7.171 -17.486 1.00 86.31 81 GLN A N 1
ATOM 645 C CA . GLN A 1 81 ? 34.101 -8.120 -18.513 1.00 86.31 81 GLN A CA 1
ATOM 646 C C . GLN A 1 81 ? 34.482 -7.630 -19.917 1.00 86.31 81 GLN A C 1
ATOM 648 O O . GLN A 1 81 ? 35.061 -8.385 -20.687 1.00 86.31 81 GLN A O 1
ATOM 653 N N . ALA A 1 82 ? 34.243 -6.353 -20.235 1.00 84.69 82 ALA A N 1
ATOM 654 C CA . ALA A 1 82 ? 34.638 -5.781 -21.523 1.00 84.69 82 ALA A CA 1
ATOM 655 C C . ALA A 1 82 ? 36.162 -5.824 -21.752 1.00 84.69 82 ALA A C 1
ATOM 657 O O . ALA A 1 82 ? 36.602 -6.114 -22.862 1.00 84.69 82 ALA A O 1
ATOM 658 N N . LYS A 1 83 ? 36.972 -5.588 -20.709 1.00 85.94 83 LYS A N 1
ATOM 659 C CA . LYS A 1 83 ? 38.437 -5.730 -20.786 1.00 85.94 83 LYS A CA 1
ATOM 660 C C . LYS A 1 83 ? 38.858 -7.176 -21.036 1.00 85.94 83 LYS A C 1
ATOM 662 O O . LYS A 1 83 ? 39.718 -7.411 -21.876 1.00 85.94 83 LYS A O 1
ATOM 667 N N . GLN A 1 84 ? 38.260 -8.135 -20.329 1.00 83.69 84 GLN A N 1
ATOM 668 C CA . GLN A 1 84 ? 38.558 -9.557 -20.518 1.00 83.69 84 GLN A CA 1
ATOM 669 C C . GLN A 1 84 ? 38.185 -10.028 -21.926 1.00 83.69 84 GLN A C 1
ATOM 671 O O . GLN A 1 84 ? 38.989 -10.692 -22.573 1.00 83.69 84 GLN A O 1
ATOM 676 N N . THR A 1 85 ? 37.019 -9.628 -22.440 1.00 83.38 85 THR A N 1
ATOM 677 C CA . THR A 1 85 ? 36.611 -9.933 -23.819 1.00 83.38 85 THR A CA 1
ATOM 678 C C . THR A 1 85 ? 37.560 -9.309 -24.843 1.00 83.38 85 THR A C 1
ATOM 680 O O . THR A 1 85 ? 37.916 -9.970 -25.812 1.00 83.38 85 THR A O 1
ATOM 683 N N . ALA A 1 86 ? 38.012 -8.069 -24.627 1.00 80.12 86 ALA A N 1
ATOM 684 C CA . ALA A 1 86 ? 38.980 -7.420 -25.511 1.00 80.12 86 ALA A CA 1
ATOM 685 C C . ALA A 1 86 ? 40.353 -8.115 -25.498 1.00 80.12 86 ALA A C 1
ATOM 687 O O . ALA A 1 86 ? 40.985 -8.218 -26.540 1.00 80.12 86 ALA A O 1
ATOM 688 N N . LEU A 1 87 ? 40.800 -8.625 -24.345 1.00 78.81 87 LEU A N 1
ATOM 689 C CA . LEU A 1 87 ? 42.045 -9.395 -24.237 1.00 78.81 87 LEU A CA 1
ATOM 690 C C . LEU A 1 87 ? 41.938 -10.778 -24.897 1.00 78.81 87 LEU A C 1
ATOM 692 O O . LEU A 1 87 ? 42.892 -11.219 -25.525 1.00 78.81 87 LEU A O 1
ATOM 696 N N . LEU A 1 88 ? 40.787 -11.446 -24.782 1.00 78.88 88 LEU A N 1
ATOM 697 C CA . LEU A 1 88 ? 40.546 -12.760 -25.392 1.00 78.88 88 LEU A CA 1
ATOM 698 C C . LEU A 1 88 ? 40.293 -12.689 -26.906 1.00 78.88 88 LEU A C 1
ATOM 700 O O . LEU A 1 88 ? 40.594 -13.645 -27.606 1.00 78.88 88 LEU A O 1
ATOM 704 N N . GLY A 1 89 ? 39.753 -11.578 -27.416 1.00 65.25 89 GLY A N 1
ATOM 705 C CA . GLY A 1 89 ? 39.537 -11.353 -28.853 1.00 65.25 89 GLY A CA 1
ATOM 706 C C . GLY A 1 89 ? 40.762 -10.836 -29.617 1.00 65.25 89 GLY A C 1
ATOM 707 O O . GLY A 1 89 ? 40.663 -10.604 -30.817 1.00 65.25 89 GLY A O 1
ATOM 708 N N . MET A 1 90 ? 41.885 -10.618 -28.928 1.00 57.53 90 MET A N 1
ATOM 709 C CA . MET A 1 90 ? 43.177 -10.221 -29.508 1.00 57.53 90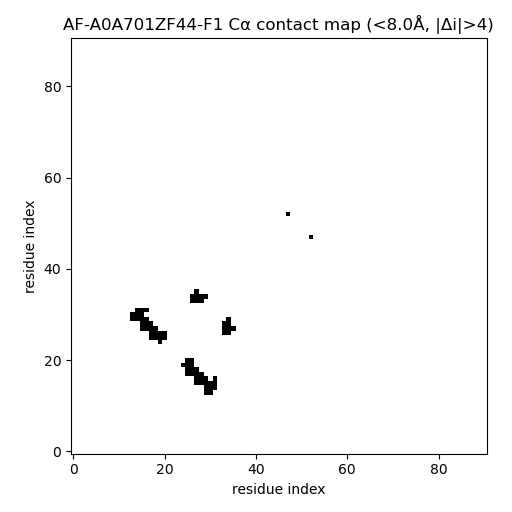 MET A CA 1
ATOM 710 C C . MET A 1 90 ? 44.157 -11.408 -29.627 1.00 57.53 90 MET A C 1
ATOM 712 O O . MET A 1 90 ? 45.323 -11.185 -29.955 1.00 57.53 90 MET A O 1
ATOM 716 N N . ALA A 1 91 ? 43.703 -12.634 -29.328 1.00 52.06 91 ALA A N 1
ATOM 717 C CA . ALA A 1 91 ? 44.448 -13.888 -29.477 1.00 52.06 91 ALA A CA 1
ATOM 718 C C . ALA A 1 91 ? 44.110 -14.598 -30.795 1.00 52.06 91 ALA A C 1
ATOM 720 O O . ALA A 1 91 ? 42.930 -14.533 -31.211 1.00 52.06 91 ALA A O 1
#

Foldseek 3Di:
DDDDDDDDDDDDDWDWDKAAPDPVDIWIDINNHTDDDDDDDPPDPPPPPVVNVVVVVVVVVVVVVVVVVVVVVVVVVVVVVVVVVVVVVVD

Organism: Salmonella enterica (NCBI:txid28901)

Solvent-accessible surface area (backbone atoms only — not comparable to full-atom values): 5907 Å² total; per-residue (Å²): 134,87,79,79,81,79,88,82,80,92,82,82,93,76,53,75,50,76,44,78,76,51,100,89,42,69,47,45,27,48,72,85,38,82,53,78,92,84,72,86,73,75,82,69,81,77,79,58,55,68,64,60,49,48,52,57,52,47,58,52,48,53,55,52,50,53,50,54,51,52,53,53,52,52,55,49,50,56,52,53,50,52,52,51,51,55,59,62,71,73,107